Protein AF-A0A528D815-F1 (afdb_monomer_lite)

Secondary structure (DSSP, 8-state):
--B-S-EEEE-TTTTTS-EE-SS-EEEEETTHHHHHHHHHTT--S-----------SSSS-EEEEEEEEE-TTS-EEEEEEE--S----

Structure (mmCIF, N/CA/C/O backbone):
data_AF-A0A528D815-F1
#
_entry.id   AF-A0A528D815-F1
#
loop_
_atom_site.group_PDB
_atom_site.id
_atom_site.type_symbol
_atom_site.label_atom_id
_atom_site.label_alt_id
_atom_site.label_comp_id
_atom_site.label_asym_id
_atom_site.label_entity_id
_atom_site.label_seq_id
_atom_site.pdbx_PDB_ins_code
_atom_site.Cartn_x
_atom_site.Cartn_y
_atom_site.Cartn_z
_atom_site.occupancy
_atom_site.B_iso_or_equiv
_atom_site.auth_seq_id
_atom_site.auth_comp_id
_atom_site.auth_asym_id
_atom_site.auth_atom_id
_atom_site.pdbx_PDB_model_num
ATOM 1 N N . GLN A 1 1 ? 5.210 -14.369 -4.790 1.00 50.09 1 GLN A N 1
ATOM 2 C CA . GLN A 1 1 ? 6.261 -13.724 -3.978 1.00 50.09 1 GLN A CA 1
ATOM 3 C C . GLN A 1 1 ? 5.608 -12.686 -3.075 1.00 50.09 1 GLN A C 1
ATOM 5 O O . GLN A 1 1 ? 4.743 -11.961 -3.553 1.00 50.09 1 GLN A O 1
ATOM 10 N N . ILE A 1 2 ? 5.934 -12.682 -1.780 1.00 46.41 2 ILE A N 1
ATOM 11 C CA . ILE A 1 2 ? 5.420 -11.702 -0.810 1.00 46.41 2 ILE A CA 1
ATOM 12 C C . ILE A 1 2 ? 6.427 -10.549 -0.757 1.00 46.41 2 ILE A C 1
ATOM 14 O O . ILE A 1 2 ? 7.625 -10.785 -0.609 1.00 46.41 2 ILE A O 1
ATOM 18 N N . LEU A 1 3 ? 5.953 -9.315 -0.900 1.00 54.41 3 LEU A N 1
ATOM 19 C CA . LEU A 1 3 ? 6.733 -8.102 -0.716 1.00 54.41 3 LEU A CA 1
ATOM 20 C C . LEU A 1 3 ? 6.889 -7.854 0.789 1.00 54.41 3 LEU A C 1
ATOM 22 O O . LEU A 1 3 ? 6.066 -7.191 1.415 1.00 54.41 3 LEU A O 1
ATOM 26 N N . THR A 1 4 ? 7.933 -8.430 1.374 1.00 56.09 4 THR A N 1
ATOM 27 C CA . THR A 1 4 ? 8.414 -8.086 2.716 1.00 56.09 4 THR A CA 1
ATOM 28 C C . THR A 1 4 ? 9.825 -7.535 2.569 1.00 56.09 4 THR A C 1
ATOM 30 O O . THR A 1 4 ? 10.769 -8.294 2.361 1.00 56.09 4 THR A O 1
ATOM 33 N N . GLY A 1 5 ? 9.978 -6.215 2.609 1.00 67.31 5 GLY A N 1
ATOM 34 C CA . GLY A 1 5 ? 11.274 -5.564 2.437 1.00 67.31 5 GLY A CA 1
ATOM 35 C C . GLY A 1 5 ? 11.208 -4.077 2.753 1.00 67.31 5 GLY A C 1
ATOM 36 O O . GLY A 1 5 ? 10.128 -3.489 2.776 1.00 67.31 5 GLY A O 1
ATOM 37 N N . ASN A 1 6 ? 12.367 -3.470 3.006 1.00 77.50 6 ASN A N 1
ATOM 38 C CA . ASN A 1 6 ? 12.464 -2.031 3.218 1.00 77.50 6 ASN A CA 1
ATOM 39 C C . ASN A 1 6 ? 12.165 -1.306 1.899 1.00 77.50 6 ASN A C 1
ATOM 41 O O . ASN A 1 6 ? 12.893 -1.441 0.913 1.00 77.50 6 ASN A O 1
ATOM 45 N N . VAL A 1 7 ? 11.074 -0.549 1.889 1.00 81.62 7 VAL A N 1
ATOM 46 C CA . VAL A 1 7 ? 10.649 0.270 0.755 1.00 81.62 7 VAL A CA 1
ATOM 47 C C . VAL A 1 7 ? 11.232 1.671 0.927 1.00 81.62 7 VAL A C 1
ATOM 49 O O . VAL A 1 7 ? 11.160 2.246 2.011 1.00 81.62 7 VAL A O 1
ATOM 52 N N . GLN A 1 8 ? 11.832 2.214 -0.130 1.00 84.81 8 GLN A N 1
ATOM 53 C CA . GLN A 1 8 ? 12.371 3.574 -0.150 1.00 84.81 8 GLN A CA 1
ATOM 54 C C . GLN A 1 8 ? 11.263 4.616 -0.311 1.00 84.81 8 GLN A C 1
ATOM 56 O O . GLN A 1 8 ? 11.300 5.660 0.336 1.00 84.81 8 GLN A O 1
ATOM 61 N N . SER A 1 9 ? 10.290 4.343 -1.181 1.00 87.50 9 SER A N 1
ATOM 62 C CA . SER A 1 9 ? 9.152 5.227 -1.427 1.00 87.50 9 SER A CA 1
ATOM 63 C C . SER A 1 9 ? 7.910 4.437 -1.847 1.00 87.50 9 SER A C 1
ATOM 65 O O . SER A 1 9 ? 8.007 3.382 -2.477 1.00 87.50 9 SER A O 1
ATOM 67 N N . LEU A 1 10 ? 6.740 4.953 -1.469 1.00 88.81 10 LEU A N 1
ATOM 68 C CA . LEU A 1 10 ? 5.415 4.447 -1.833 1.00 88.81 10 LEU A CA 1
ATOM 69 C C . LEU A 1 10 ? 4.643 5.558 -2.545 1.00 88.81 10 LEU A C 1
ATOM 71 O O . LEU A 1 10 ? 4.871 6.740 -2.270 1.00 88.81 10 LEU A O 1
ATOM 75 N N . ALA A 1 11 ? 3.698 5.186 -3.406 1.00 88.38 11 ALA A N 1
ATOM 76 C CA . ALA A 1 11 ? 2.745 6.147 -3.942 1.00 88.38 11 ALA A CA 1
ATOM 77 C C . ALA A 1 11 ? 1.945 6.837 -2.808 1.00 88.38 11 ALA A C 1
ATOM 79 O O . ALA A 1 11 ? 1.645 6.205 -1.786 1.00 88.38 11 ALA A O 1
ATOM 80 N N . PRO A 1 12 ? 1.578 8.123 -2.969 1.00 89.00 12 PRO A N 1
ATOM 81 C CA . PRO A 1 12 ? 0.705 8.822 -2.025 1.00 89.00 12 PRO A CA 1
ATOM 82 C C . PRO A 1 12 ? -0.624 8.083 -1.817 1.00 89.00 12 PRO A C 1
ATOM 84 O O . PRO A 1 12 ? -1.107 7.411 -2.726 1.00 89.00 12 PRO A O 1
ATOM 87 N N . GLY A 1 13 ? -1.228 8.190 -0.631 1.00 90.12 13 GLY A N 1
ATOM 88 C CA . GLY A 1 13 ? -2.518 7.550 -0.342 1.00 90.12 13 GLY A CA 1
ATOM 89 C C . GLY A 1 13 ? -2.455 6.074 0.065 1.00 90.12 13 GLY A C 1
ATOM 90 O O . GLY A 1 13 ? -3.361 5.596 0.745 1.00 90.12 13 GLY A O 1
ATOM 91 N N . VAL A 1 14 ? -1.378 5.350 -0.265 1.00 90.56 14 VAL A N 1
ATOM 92 C CA . VAL A 1 14 ? -1.288 3.891 -0.047 1.00 90.56 14 VAL A CA 1
ATOM 93 C C . VAL A 1 14 ? -1.486 3.498 1.418 1.00 90.56 14 VAL A C 1
ATOM 95 O O . VAL A 1 14 ? -2.192 2.541 1.705 1.00 90.56 14 VAL A O 1
ATOM 98 N N . ILE A 1 15 ? -0.896 4.243 2.355 1.00 91.31 15 ILE A N 1
ATOM 99 C CA . ILE A 1 15 ? -0.970 3.949 3.800 1.00 91.31 15 ILE A CA 1
ATOM 100 C C . ILE A 1 15 ? -2.093 4.706 4.524 1.00 91.31 15 ILE A C 1
ATOM 102 O O . ILE A 1 15 ? -2.215 4.631 5.751 1.00 91.31 15 ILE A O 1
ATOM 106 N N . GLU A 1 16 ? -2.884 5.489 3.794 1.00 91.50 16 GLU A N 1
ATOM 107 C CA . GLU A 1 16 ? -3.962 6.293 4.373 1.00 91.50 16 GLU A CA 1
ATOM 108 C C . GLU A 1 16 ? -5.186 5.417 4.654 1.00 91.50 16 GLU A C 1
ATOM 110 O O . GLU A 1 16 ? -5.805 5.539 5.714 1.00 91.50 16 GLU A O 1
ATOM 115 N N . THR A 1 17 ? -5.454 4.455 3.769 1.00 88.94 17 THR A N 1
ATOM 116 C CA . THR A 1 17 ? -6.592 3.535 3.869 1.00 88.94 17 THR A CA 1
ATOM 117 C C . THR A 1 17 ? -6.153 2.181 4.427 1.00 88.94 17 THR A C 1
ATOM 119 O O . THR A 1 17 ? -5.138 1.628 4.016 1.00 88.94 17 THR A O 1
ATOM 122 N N . GLU A 1 18 ? -6.909 1.650 5.388 1.00 93.25 18 GLU A N 1
ATOM 123 C CA . GLU A 1 18 ? -6.700 0.302 5.925 1.00 93.25 18 GLU A CA 1
ATOM 124 C C . GLU A 1 18 ? -7.402 -0.751 5.057 1.00 93.25 18 GLU A C 1
ATOM 126 O O . GLU A 1 18 ? -8.450 -0.485 4.468 1.00 93.25 18 GLU A O 1
ATOM 131 N N . GLY A 1 19 ? -6.846 -1.963 5.004 1.00 94.00 19 GLY A N 1
ATOM 132 C CA . GLY A 1 19 ? -7.368 -3.055 4.191 1.00 94.00 19 GLY A CA 1
ATOM 133 C C . GLY A 1 19 ? -6.622 -3.211 2.868 1.00 94.00 19 GLY A C 1
ATOM 134 O O . GLY A 1 19 ? -5.454 -2.845 2.745 1.00 94.00 19 GLY A O 1
ATOM 135 N N . TRP A 1 20 ? -7.269 -3.843 1.892 1.00 94.62 20 TRP A N 1
ATOM 136 C CA . TRP A 1 20 ? -6.669 -4.075 0.580 1.00 94.62 20 TRP A CA 1
ATOM 137 C C . TRP A 1 20 ? -6.628 -2.790 -0.247 1.00 94.62 20 TRP A C 1
ATOM 139 O O . TRP A 1 20 ? -7.623 -2.072 -0.330 1.00 94.62 20 TRP A O 1
ATOM 149 N N . THR A 1 21 ? -5.503 -2.540 -0.916 1.00 92.00 21 THR A N 1
ATOM 150 C CA . THR A 1 21 ? -5.407 -1.496 -1.941 1.00 92.00 21 THR A CA 1
ATOM 151 C C . THR A 1 21 ? -6.363 -1.817 -3.087 1.00 92.00 21 THR A C 1
ATOM 153 O O . THR A 1 21 ? -6.341 -2.929 -3.617 1.00 92.00 21 THR A O 1
ATOM 156 N N . THR A 1 22 ? -7.187 -0.850 -3.484 1.00 90.50 22 THR A N 1
ATOM 157 C CA . THR A 1 22 ? -8.190 -1.027 -4.546 1.00 90.50 22 THR A CA 1
ATOM 158 C C . THR A 1 22 ? -7.586 -1.015 -5.946 1.00 90.50 22 THR A C 1
ATOM 160 O O . THR A 1 22 ? -8.146 -1.613 -6.859 1.00 90.50 22 THR A O 1
ATOM 163 N N . GLU A 1 23 ? -6.441 -0.355 -6.107 1.00 90.12 23 GLU A N 1
ATOM 164 C CA . GLU A 1 23 ? -5.709 -0.235 -7.364 1.00 90.12 23 GLU A CA 1
ATOM 165 C C . GLU A 1 23 ? -4.225 -0.556 -7.1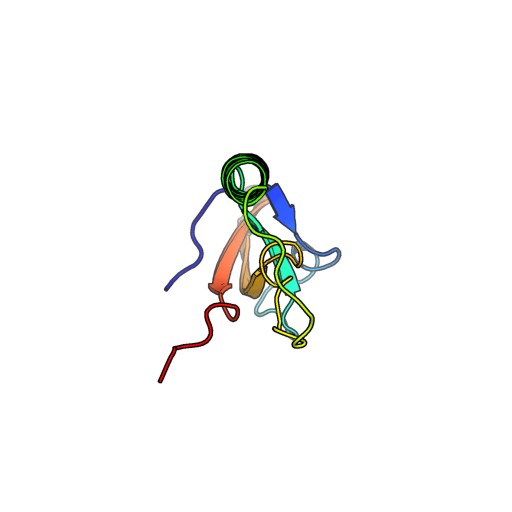39 1.00 90.12 23 GLU A C 1
ATOM 167 O O . GLU A 1 23 ? -3.721 -0.378 -6.021 1.00 90.12 23 GLU A O 1
ATOM 172 N N . PRO A 1 24 ? -3.509 -1.032 -8.174 1.00 90.44 24 PRO A N 1
ATOM 173 C CA . PRO A 1 24 ? -2.062 -1.155 -8.119 1.00 90.44 24 PRO A CA 1
ATOM 174 C C . PRO A 1 24 ? -1.393 0.181 -7.811 1.00 90.44 24 PRO A C 1
ATOM 176 O O . PRO A 1 24 ? -1.757 1.208 -8.380 1.00 90.44 24 PRO A O 1
ATOM 179 N N . PHE A 1 25 ? -0.373 0.157 -6.961 1.00 89.19 25 PHE A N 1
ATOM 180 C CA . PHE A 1 25 ? 0.415 1.341 -6.636 1.00 89.19 25 PHE A CA 1
ATOM 181 C C . PHE A 1 25 ? 1.889 1.126 -6.955 1.00 89.19 25 PHE A C 1
ATOM 183 O O . PHE A 1 25 ? 2.411 0.017 -6.819 1.00 89.19 25 PHE A O 1
ATOM 190 N N . SER A 1 26 ? 2.564 2.209 -7.336 1.00 89.00 26 SER A N 1
ATOM 191 C CA . SER A 1 26 ? 4.002 2.190 -7.583 1.00 89.00 26 SER A CA 1
ATOM 192 C C . SER A 1 26 ? 4.800 2.319 -6.284 1.00 89.00 26 SER A C 1
ATOM 194 O O . SER A 1 26 ? 4.410 3.044 -5.362 1.00 89.00 26 SER A O 1
ATOM 196 N N . TYR A 1 27 ? 5.940 1.642 -6.216 1.00 87.00 27 TYR A N 1
ATOM 197 C CA . TYR A 1 27 ? 6.873 1.705 -5.098 1.00 87.00 27 TYR A CA 1
ATOM 198 C C . TYR A 1 27 ? 8.326 1.544 -5.567 1.00 87.00 27 TYR A C 1
ATOM 200 O O . TYR A 1 27 ? 8.595 1.058 -6.664 1.00 87.00 27 TYR A O 1
ATOM 208 N N . GLN A 1 28 ? 9.278 1.955 -4.730 1.00 85.25 28 GLN A N 1
ATOM 209 C CA . GLN A 1 28 ? 10.714 1.772 -4.978 1.00 85.25 28 GLN A CA 1
ATOM 210 C C . GLN A 1 28 ? 11.359 0.998 -3.836 1.00 85.25 28 GLN A C 1
ATOM 212 O O . GLN A 1 28 ? 11.119 1.298 -2.663 1.00 85.25 28 GLN A O 1
ATOM 217 N N . ARG A 1 29 ? 12.209 0.019 -4.151 1.00 82.44 29 ARG A N 1
ATOM 218 C CA . ARG A 1 29 ? 12.932 -0.755 -3.134 1.00 82.44 29 ARG A CA 1
ATOM 219 C C . ARG A 1 29 ? 14.168 0.010 -2.669 1.00 82.44 29 ARG A C 1
ATOM 221 O O . ARG A 1 29 ? 14.867 0.633 -3.463 1.00 82.44 29 ARG A O 1
ATOM 228 N N . PHE A 1 30 ? 14.462 -0.045 -1.370 1.00 81.50 30 PHE A N 1
ATOM 229 C CA . PHE A 1 30 ? 15.683 0.567 -0.849 1.00 81.50 30 PHE A CA 1
ATOM 230 C C . PHE A 1 30 ? 16.924 -0.140 -1.416 1.00 81.50 30 PHE A C 1
ATOM 232 O O . PHE A 1 30 ? 17.010 -1.365 -1.373 1.00 81.50 30 PHE A O 1
ATOM 239 N N . GLY A 1 31 ? 17.879 0.633 -1.944 1.00 77.50 31 GLY A N 1
ATOM 240 C CA . GLY A 1 31 ? 19.117 0.121 -2.552 1.00 77.50 31 GLY A CA 1
ATOM 241 C C . GLY A 1 31 ? 19.024 -0.216 -4.046 1.00 77.50 31 GLY A C 1
ATOM 242 O O . GLY A 1 31 ? 20.042 -0.516 -4.663 1.00 77.50 31 GLY A O 1
ATOM 243 N N . GLU A 1 32 ? 17.842 -0.121 -4.658 1.00 72.06 32 GLU A N 1
ATOM 244 C CA . GLU A 1 32 ? 17.667 -0.410 -6.086 1.00 72.06 32 GLU A CA 1
ATOM 245 C C . GLU A 1 32 ? 18.221 0.691 -6.993 1.00 72.06 32 GLU A C 1
ATOM 247 O O . GLU A 1 32 ? 18.919 0.391 -7.954 1.00 72.06 32 GLU A O 1
ATOM 252 N N . GLY A 1 33 ? 18.027 1.968 -6.644 1.00 68.62 33 GLY A N 1
ATOM 253 C CA . GLY A 1 33 ? 18.519 3.079 -7.469 1.00 68.62 33 GLY A CA 1
ATOM 254 C C . GLY A 1 33 ? 20.047 3.124 -7.632 1.00 68.62 33 GLY A C 1
ATOM 255 O O . GLY A 1 33 ? 20.550 3.661 -8.616 1.00 68.62 33 GLY A O 1
ATOM 256 N N . GLU A 1 34 ? 20.805 2.553 -6.691 1.00 68.75 34 GLU A N 1
ATOM 257 C CA . GLU A 1 34 ? 22.257 2.370 -6.832 1.00 68.75 34 GLU A CA 1
ATOM 258 C C . GLU A 1 34 ? 22.581 1.174 -7.735 1.00 68.75 34 GLU A C 1
ATOM 260 O O . GLU A 1 34 ? 23.440 1.276 -8.612 1.00 68.75 34 GLU A O 1
ATOM 265 N N . LEU A 1 35 ? 21.844 0.071 -7.578 1.00 65.81 35 LEU A N 1
ATOM 266 C CA . LEU A 1 35 ? 21.959 -1.115 -8.423 1.00 65.81 35 LEU A CA 1
ATOM 267 C C . LEU A 1 35 ? 21.659 -0.802 -9.896 1.00 65.81 35 LEU A C 1
ATOM 269 O O . LEU A 1 35 ? 22.396 -1.248 -10.775 1.00 65.81 35 LEU A O 1
ATOM 273 N N . ASP A 1 36 ? 20.628 -0.004 -10.172 1.00 65.19 36 ASP A N 1
ATOM 274 C CA . ASP A 1 36 ? 20.273 0.409 -11.530 1.00 65.19 36 ASP A CA 1
ATOM 275 C C . ASP A 1 36 ? 21.299 1.359 -12.135 1.00 65.19 36 ASP A C 1
ATOM 277 O O . ASP A 1 36 ? 21.635 1.212 -13.310 1.00 65.19 36 ASP A O 1
ATOM 281 N N . ARG A 1 37 ? 21.878 2.278 -11.350 1.00 67.12 37 ARG A N 1
ATOM 282 C CA . ARG A 1 37 ? 23.000 3.121 -11.807 1.00 67.12 37 ARG A CA 1
ATOM 283 C C . ARG A 1 37 ? 24.242 2.302 -12.146 1.00 67.12 37 ARG A C 1
ATOM 285 O O . ARG A 1 37 ? 24.886 2.561 -13.159 1.00 67.12 37 ARG A O 1
ATOM 292 N N . LEU A 1 38 ? 24.568 1.300 -11.329 1.00 67.31 38 LEU A N 1
ATOM 293 C CA . LEU A 1 38 ? 25.674 0.376 -11.596 1.00 67.31 38 LEU A CA 1
ATOM 294 C C . LEU A 1 38 ? 25.429 -0.440 -12.876 1.00 67.31 38 LEU A C 1
ATOM 296 O O . LEU A 1 38 ? 26.359 -0.664 -13.648 1.00 67.31 38 LEU A O 1
ATOM 300 N N . ARG A 1 39 ? 24.179 -0.853 -13.129 1.00 65.12 39 ARG A N 1
ATOM 301 C CA . ARG A 1 39 ? 23.785 -1.574 -14.351 1.00 65.12 39 ARG A CA 1
ATOM 302 C C . ARG A 1 39 ? 23.813 -0.689 -15.596 1.00 65.12 39 ARG A C 1
ATOM 304 O O . ARG A 1 39 ? 24.322 -1.114 -16.628 1.00 65.12 39 ARG A O 1
ATOM 311 N N . SER A 1 40 ? 23.297 0.533 -15.504 1.00 63.34 40 SER A N 1
ATOM 312 C CA . SER A 1 40 ? 23.248 1.479 -16.628 1.00 63.34 40 SER A CA 1
ATOM 313 C C . SER A 1 40 ? 24.631 2.028 -16.994 1.00 63.34 40 SER A C 1
ATOM 315 O O . SER A 1 40 ? 24.921 2.175 -18.177 1.00 63.34 40 SER A O 1
ATOM 317 N N . GLY A 1 41 ? 25.539 2.199 -16.026 1.00 60.19 41 GLY A N 1
ATOM 318 C CA . GLY A 1 41 ? 26.940 2.553 -16.290 1.00 60.19 41 GLY A CA 1
ATOM 319 C C . GLY A 1 41 ? 27.750 1.480 -17.037 1.00 60.19 41 GLY A C 1
ATOM 320 O O . GLY A 1 41 ? 28.783 1.794 -17.622 1.00 60.19 41 GLY A O 1
ATOM 321 N N . ALA A 1 42 ? 27.291 0.224 -17.059 1.00 58.59 42 ALA A N 1
ATOM 322 C CA . ALA A 1 42 ? 27.922 -0.858 -17.820 1.00 58.59 42 ALA A CA 1
ATOM 323 C C . ALA A 1 42 ? 27.388 -0.993 -19.262 1.00 58.59 42 ALA A C 1
ATOM 325 O O . ALA A 1 42 ? 27.992 -1.701 -20.067 1.00 58.59 42 ALA A O 1
ATOM 326 N N . ALA A 1 43 ? 26.274 -0.330 -19.600 1.00 56.22 43 ALA A N 1
ATOM 327 C CA . ALA A 1 43 ? 25.602 -0.461 -20.896 1.00 56.22 43 ALA A CA 1
ATOM 328 C C . ALA A 1 43 ? 26.117 0.514 -21.977 1.00 56.22 43 ALA A C 1
ATOM 330 O O . ALA A 1 43 ? 25.693 0.425 -23.128 1.00 56.22 43 ALA A O 1
ATOM 331 N N . ASP A 1 44 ? 27.058 1.403 -21.650 1.00 55.28 44 ASP A N 1
ATOM 332 C CA . ASP A 1 44 ? 27.497 2.496 -22.534 1.00 55.28 44 ASP A CA 1
ATOM 333 C C . ASP A 1 44 ? 28.506 2.072 -23.629 1.00 55.28 44 ASP A C 1
ATOM 335 O O . ASP A 1 44 ? 29.377 2.836 -24.040 1.00 55.28 44 ASP A O 1
ATOM 339 N N . GLN A 1 45 ? 28.431 0.824 -24.110 1.00 54.81 45 GLN A N 1
ATOM 340 C CA . GLN A 1 45 ? 29.309 0.305 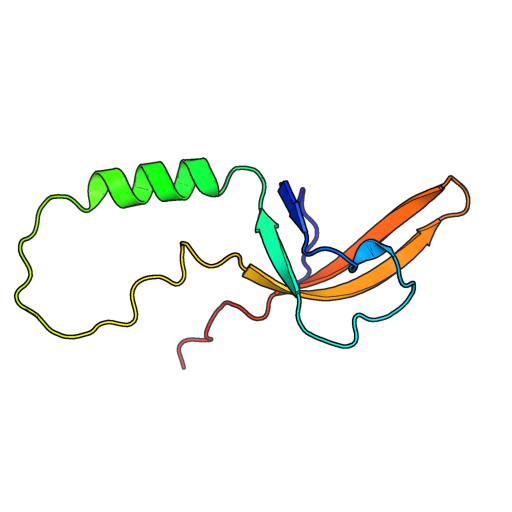-25.170 1.00 54.81 45 GLN A CA 1
ATOM 341 C C . GLN A 1 45 ? 28.589 -0.617 -26.166 1.00 54.81 45 GLN A C 1
ATOM 343 O O . GLN A 1 45 ? 29.050 -1.720 -26.435 1.00 54.81 45 GLN A O 1
ATOM 348 N N . THR A 1 46 ? 27.482 -0.175 -26.769 1.00 48.16 46 THR A N 1
ATOM 349 C CA . THR A 1 46 ? 27.139 -0.629 -28.135 1.00 48.16 46 THR A CA 1
ATOM 350 C C . THR A 1 46 ? 26.216 0.375 -28.828 1.00 48.16 46 THR A C 1
ATOM 352 O O . THR A 1 46 ? 25.134 0.643 -28.311 1.00 48.16 46 THR A O 1
ATOM 355 N N . PRO A 1 47 ? 26.570 0.926 -30.003 1.00 50.59 47 PRO A N 1
ATOM 356 C CA . PRO A 1 47 ? 25.631 1.720 -30.783 1.00 50.59 47 PRO A CA 1
ATOM 357 C C . PRO A 1 47 ? 24.638 0.767 -31.463 1.00 50.59 47 PRO A C 1
ATOM 359 O O . PRO A 1 47 ? 25.007 0.062 -32.401 1.00 50.59 47 PRO A O 1
ATOM 362 N N . GLN A 1 48 ? 23.387 0.721 -30.998 1.00 48.12 48 GLN A N 1
ATOM 363 C CA . GLN A 1 48 ? 22.313 -0.004 -31.681 1.00 48.12 48 GLN A CA 1
ATOM 364 C C . GLN A 1 48 ? 21.371 0.968 -32.392 1.00 48.12 48 GLN A C 1
ATOM 366 O O . GLN A 1 48 ? 20.617 1.732 -31.793 1.00 48.12 48 GLN A O 1
ATOM 371 N N . THR A 1 49 ? 21.478 0.919 -33.719 1.00 45.38 49 THR A N 1
ATOM 372 C CA . THR A 1 49 ? 20.477 1.296 -34.715 1.00 45.38 49 THR A CA 1
ATOM 373 C C . THR A 1 49 ? 19.079 0.854 -34.304 1.00 45.38 49 THR A C 1
ATOM 375 O O . THR A 1 49 ? 18.896 -0.249 -33.796 1.00 45.38 49 THR A O 1
ATOM 378 N N . GLY A 1 50 ? 18.118 1.746 -34.543 1.00 52.19 50 GLY A N 1
ATOM 379 C CA . GLY A 1 50 ? 16.772 1.681 -34.002 1.00 52.19 50 GLY A CA 1
ATOM 380 C C . GLY A 1 50 ? 16.031 0.372 -34.236 1.00 52.19 50 GLY A C 1
ATOM 381 O O . GLY A 1 50 ? 15.888 -0.072 -35.364 1.00 52.19 50 GLY A O 1
ATOM 382 N N . GLU A 1 51 ? 15.473 -0.132 -33.145 1.00 40.78 51 GLU A N 1
ATOM 383 C CA . GLU A 1 51 ? 14.235 -0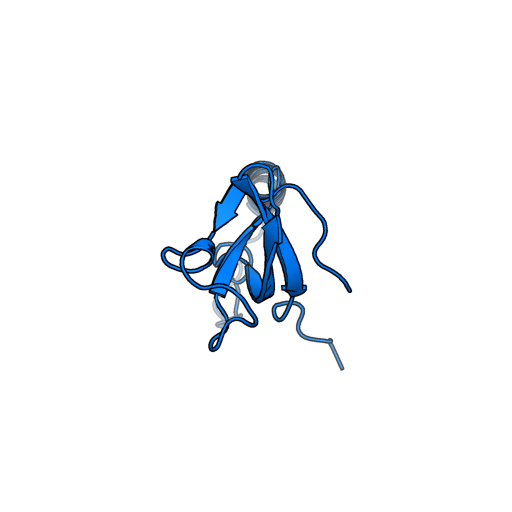.896 -33.058 1.00 40.78 51 GLU A CA 1
ATOM 384 C C . GLU A 1 51 ? 13.692 -0.622 -31.651 1.00 40.78 51 GLU A C 1
ATOM 386 O O . GLU A 1 51 ? 14.417 -0.718 -30.658 1.00 40.78 51 GLU A O 1
ATOM 391 N N . THR A 1 52 ? 12.442 -0.168 -31.570 1.00 45.53 52 THR A N 1
ATOM 392 C CA . THR A 1 52 ? 11.766 0.249 -30.335 1.00 45.53 52 THR A CA 1
ATOM 393 C C . THR A 1 52 ? 11.571 -0.956 -29.414 1.00 45.53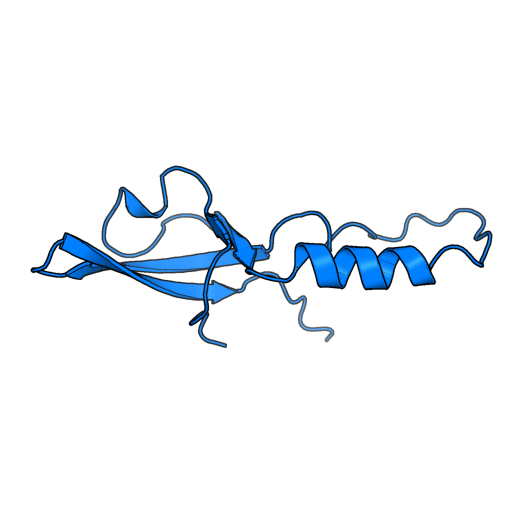 52 THR A C 1
ATOM 395 O O . THR A 1 52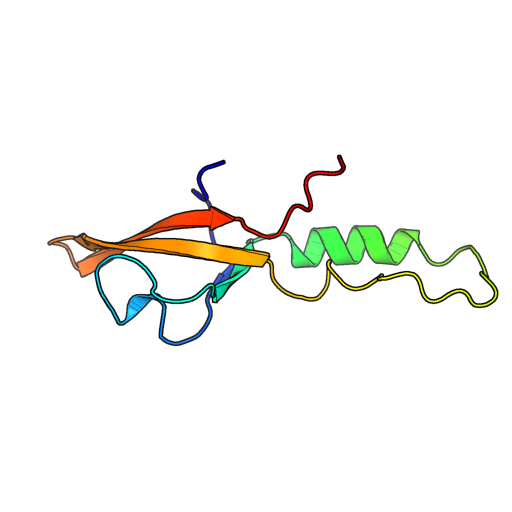 ? 10.521 -1.588 -29.394 1.00 45.53 52 THR A O 1
ATOM 398 N N . SER A 1 53 ? 12.615 -1.290 -28.663 1.00 44.38 53 SER A N 1
ATOM 399 C CA . SER A 1 53 ? 12.565 -2.245 -27.562 1.00 44.38 53 SER A CA 1
ATOM 400 C C . SER A 1 53 ? 11.847 -1.581 -26.381 1.00 44.38 53 SER A C 1
ATOM 402 O O . SER A 1 53 ? 12.061 -0.387 -26.155 1.00 44.38 53 SER A O 1
ATOM 404 N N . PRO A 1 54 ? 11.007 -2.293 -25.606 1.00 46.31 54 PRO A N 1
ATOM 405 C CA . PRO A 1 54 ? 10.338 -1.743 -24.430 1.00 46.31 54 PRO A CA 1
ATOM 406 C C . PRO A 1 54 ? 11.357 -1.614 -23.285 1.00 46.31 54 PRO A C 1
ATOM 408 O O . PRO A 1 54 ? 11.311 -2.325 -22.291 1.00 46.31 54 PRO A O 1
ATOM 411 N N . GLN A 1 55 ? 12.349 -0.746 -23.451 1.00 46.09 55 GLN A N 1
ATOM 412 C CA . GLN A 1 55 ? 13.386 -0.468 -22.467 1.00 46.09 55 GLN A CA 1
ATOM 413 C C . GLN A 1 55 ? 13.036 0.837 -21.761 1.00 46.09 55 GLN A C 1
ATOM 415 O O . GLN A 1 55 ? 13.333 1.905 -22.273 1.00 46.09 55 GLN A O 1
ATOM 420 N N . SER A 1 56 ? 12.334 0.710 -20.633 1.00 45.84 56 SER A N 1
ATOM 421 C CA . SER A 1 56 ? 12.427 1.576 -19.439 1.00 45.84 56 SER A CA 1
ATOM 422 C C . SER A 1 56 ? 11.483 1.025 -18.353 1.00 45.84 56 SER A C 1
ATOM 424 O O . SER A 1 56 ? 10.654 1.750 -17.806 1.00 45.84 56 SER A O 1
ATOM 426 N N . GLU A 1 57 ? 11.535 -0.282 -18.065 1.00 50.28 57 GLU A N 1
ATOM 427 C CA . GLU A 1 57 ? 10.861 -0.854 -16.880 1.00 50.28 57 GLU A CA 1
ATOM 428 C C . GLU A 1 57 ? 11.702 -0.677 -15.606 1.00 50.28 57 GLU A C 1
ATOM 430 O O . GLU A 1 57 ? 11.137 -0.605 -14.527 1.00 50.28 57 GLU A O 1
ATOM 435 N N . GLY A 1 58 ? 13.027 -0.493 -15.716 1.00 44.97 58 GLY A N 1
ATOM 436 C CA . GLY A 1 58 ? 13.895 -0.208 -14.559 1.00 44.97 58 GLY A CA 1
ATOM 437 C C . GLY A 1 58 ? 13.759 1.212 -13.991 1.00 44.97 58 GLY A C 1
ATOM 438 O O . GLY A 1 58 ? 14.100 1.459 -12.846 1.00 44.97 58 GLY A O 1
ATOM 439 N N . GLU A 1 59 ? 13.221 2.167 -14.757 1.00 50.09 59 GLU A N 1
ATOM 440 C CA . GLU A 1 59 ? 13.007 3.542 -14.266 1.00 50.09 59 GLU A CA 1
ATOM 441 C C . GLU A 1 59 ? 11.595 3.777 -13.717 1.00 50.09 59 GLU A C 1
ATOM 443 O O . GLU A 1 59 ? 11.354 4.737 -12.980 1.00 50.09 59 GLU A O 1
ATOM 448 N N . LYS A 1 60 ? 10.641 2.914 -14.073 1.00 60.06 60 LYS A N 1
ATOM 449 C CA . LYS A 1 60 ? 9.257 3.005 -13.611 1.00 60.06 60 LYS A CA 1
ATOM 450 C C . LYS A 1 60 ? 9.145 2.115 -12.385 1.00 60.06 60 LYS A C 1
ATOM 452 O O . LYS A 1 60 ? 9.192 0.903 -12.519 1.00 60.06 60 LYS A O 1
ATOM 457 N N . GLY A 1 61 ? 9.046 2.724 -11.203 1.00 68.75 61 GLY A N 1
ATOM 458 C CA . GLY A 1 61 ? 8.945 1.993 -9.937 1.00 68.75 61 GLY A CA 1
ATOM 459 C C . GLY A 1 61 ? 7.980 0.805 -10.016 1.00 68.75 61 GLY A C 1
ATOM 460 O O . GLY A 1 61 ? 6.957 0.865 -10.698 1.00 68.75 61 GLY A O 1
ATOM 461 N N . HIS A 1 62 ? 8.330 -0.273 -9.320 1.00 82.81 62 HIS A N 1
ATOM 462 C CA . HIS A 1 62 ? 7.566 -1.518 -9.278 1.00 82.81 62 HIS A CA 1
ATOM 463 C C . HIS A 1 62 ? 6.108 -1.272 -8.914 1.00 82.81 62 HIS A C 1
ATOM 465 O O . HIS A 1 62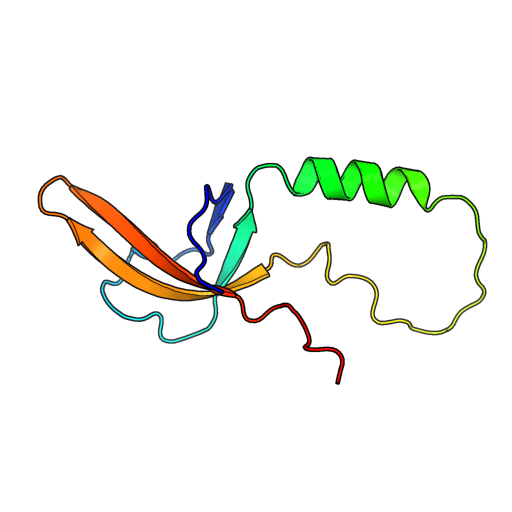 ? 5.817 -0.418 -8.080 1.00 82.81 62 HIS A O 1
ATOM 471 N N . ASN A 1 63 ? 5.190 -2.056 -9.473 1.00 87.81 63 ASN A N 1
ATOM 472 C CA . ASN A 1 63 ? 3.770 -1.963 -9.141 1.00 87.81 63 ASN A CA 1
ATOM 473 C C . ASN A 1 63 ? 3.352 -3.118 -8.233 1.00 87.81 63 ASN A C 1
ATOM 475 O O . ASN A 1 63 ? 3.734 -4.258 -8.468 1.00 87.81 63 ASN A O 1
ATOM 479 N N . ALA A 1 64 ? 2.534 -2.849 -7.218 1.00 90.38 64 ALA A N 1
ATOM 480 C CA . ALA A 1 64 ? 2.069 -3.866 -6.278 1.00 90.38 64 ALA A CA 1
ATOM 481 C C . ALA A 1 64 ? 0.592 -3.695 -5.896 1.00 90.38 64 ALA A C 1
ATOM 483 O O . ALA A 1 64 ? 0.031 -2.607 -5.988 1.00 90.38 64 ALA A O 1
ATOM 484 N N . ILE A 1 65 ? -0.018 -4.783 -5.418 1.00 91.31 65 ILE A N 1
ATOM 485 C CA . ILE A 1 65 ? -1.251 -4.775 -4.607 1.00 91.31 65 ILE A CA 1
ATOM 486 C C . ILE A 1 65 ? -0.865 -5.172 -3.190 1.00 91.31 65 ILE A C 1
ATOM 488 O O . ILE A 1 65 ? -0.037 -6.068 -3.027 1.00 91.31 65 ILE A O 1
ATOM 492 N N . ALA A 1 66 ? -1.462 -4.564 -2.166 1.00 91.81 66 ALA A N 1
ATOM 493 C CA . ALA A 1 66 ? -1.127 -4.879 -0.783 1.00 91.81 66 ALA A CA 1
ATOM 494 C C . ALA A 1 66 ? -2.304 -4.841 0.186 1.00 91.81 66 ALA A C 1
ATOM 496 O O . ALA A 1 66 ? -3.333 -4.224 -0.072 1.00 91.81 66 ALA A O 1
ATOM 497 N N . LEU A 1 67 ? -2.104 -5.498 1.327 1.00 93.00 67 LEU A N 1
ATOM 498 C CA . LEU A 1 67 ? -2.915 -5.367 2.527 1.00 93.00 67 LEU A CA 1
ATOM 499 C C . LEU A 1 67 ? -2.222 -4.409 3.501 1.00 93.00 67 LEU A C 1
ATOM 501 O O . LEU A 1 67 ? -1.075 -4.643 3.889 1.00 93.00 67 LEU A O 1
ATOM 505 N N . VAL A 1 68 ? -2.932 -3.362 3.908 1.00 93.19 68 VAL A N 1
ATOM 506 C CA . VAL A 1 68 ? -2.504 -2.378 4.903 1.00 93.19 68 VAL A CA 1
ATOM 507 C C . VAL A 1 68 ? -3.146 -2.716 6.241 1.00 93.19 68 VAL A C 1
ATOM 509 O O . VAL A 1 68 ? -4.369 -2.792 6.345 1.00 93.19 68 VAL A O 1
ATOM 512 N N . LEU A 1 69 ? -2.322 -2.906 7.268 1.00 93.19 69 LEU A N 1
ATOM 513 C CA . LEU A 1 69 ? -2.737 -3.231 8.629 1.00 93.19 69 LEU A CA 1
ATOM 514 C C . LEU A 1 69 ? -2.265 -2.138 9.583 1.00 93.19 69 LEU A C 1
ATOM 516 O O . LEU A 1 69 ? -1.074 -1.814 9.619 1.00 93.19 69 LEU A O 1
ATOM 520 N N . ARG A 1 70 ? -3.180 -1.598 10.392 1.00 94.06 70 ARG A N 1
ATOM 521 C CA . ARG A 1 70 ? -2.835 -0.670 11.474 1.00 94.06 70 ARG A CA 1
ATOM 522 C C . ARG A 1 70 ? -2.684 -1.449 12.775 1.00 94.06 70 ARG A C 1
ATOM 524 O O . ARG A 1 70 ? -3.581 -2.174 13.193 1.00 94.06 70 ARG A O 1
ATOM 531 N N . LEU A 1 71 ? -1.532 -1.312 13.420 1.00 94.25 71 LEU A N 1
ATOM 532 C CA . LEU A 1 71 ? -1.248 -1.974 14.688 1.00 94.25 71 LEU A CA 1
ATOM 533 C C . LEU A 1 71 ? -1.598 -1.048 15.869 1.00 94.25 71 LEU A C 1
ATOM 535 O O . LEU A 1 71 ? -1.504 0.175 15.735 1.00 94.25 71 LEU A O 1
ATOM 539 N N . PRO A 1 72 ? -1.942 -1.593 17.055 1.00 95.38 72 PRO A N 1
ATOM 540 C CA . PRO A 1 72 ? -2.323 -0.786 18.223 1.00 95.38 72 PRO A CA 1
ATOM 541 C C . PRO A 1 72 ? -1.247 0.195 18.710 1.00 95.38 72 PRO A C 1
ATOM 543 O O . PRO A 1 72 ? -1.548 1.134 19.439 1.00 95.38 72 PRO A O 1
ATOM 546 N N . ASN A 1 73 ? 0.013 -0.013 18.321 1.00 95.00 73 ASN A N 1
ATOM 547 C CA . ASN A 1 73 ? 1.157 0.819 18.686 1.00 95.00 73 ASN A CA 1
ATOM 548 C C . ASN A 1 73 ? 1.508 1.868 17.615 1.00 95.00 73 ASN A C 1
ATOM 550 O O . ASN A 1 73 ? 2.673 2.235 17.474 1.00 95.00 73 ASN A O 1
ATOM 554 N N . GLN A 1 74 ? 0.516 2.323 16.843 1.00 91.81 74 GLN A N 1
ATOM 555 C CA . GLN A 1 74 ? 0.652 3.341 15.792 1.00 91.81 74 GLN A CA 1
ATOM 556 C C . GLN A 1 74 ? 1.506 2.916 14.579 1.00 91.81 74 GLN A C 1
ATOM 558 O O . GLN A 1 74 ? 1.648 3.688 13.632 1.00 91.81 74 GLN A O 1
ATOM 563 N N . MET A 1 75 ? 2.042 1.691 14.559 1.00 93.81 75 MET A N 1
ATOM 564 C CA . MET A 1 75 ? 2.760 1.154 13.403 1.00 93.81 75 MET A CA 1
ATOM 565 C C . MET A 1 75 ? 1.788 0.760 12.287 1.00 93.81 75 MET A C 1
ATOM 567 O O . MET A 1 75 ? 0.653 0.350 12.539 1.00 93.81 75 MET A O 1
ATOM 571 N N . ILE A 1 76 ? 2.264 0.833 11.047 1.00 91.44 76 ILE A N 1
ATOM 572 C CA . ILE A 1 76 ? 1.547 0.354 9.865 1.00 91.44 76 ILE A CA 1
ATOM 573 C C . ILE A 1 76 ? 2.374 -0.774 9.256 1.00 91.44 76 ILE A C 1
ATOM 575 O O . ILE A 1 76 ? 3.565 -0.604 9.001 1.00 91.44 76 ILE A O 1
ATOM 579 N N . MET A 1 77 ? 1.745 -1.926 9.040 1.00 90.31 77 MET A N 1
ATOM 580 C CA . MET A 1 77 ? 2.335 -3.048 8.319 1.00 90.31 77 MET A CA 1
ATOM 581 C C . MET A 1 77 ? 1.683 -3.145 6.945 1.00 90.31 77 MET A C 1
ATOM 583 O O . MET A 1 77 ? 0.462 -3.067 6.829 1.00 90.31 77 MET A O 1
ATOM 587 N N . LEU A 1 78 ? 2.500 -3.326 5.912 1.00 91.00 78 LEU A N 1
ATOM 588 C CA . LEU A 1 78 ? 2.039 -3.439 4.538 1.00 91.00 78 LEU A CA 1
ATOM 589 C C . LEU A 1 78 ? 2.569 -4.742 3.945 1.00 91.00 78 LEU A C 1
ATOM 591 O O . LEU A 1 78 ? 3.775 -4.978 3.942 1.00 91.00 78 LEU A O 1
ATOM 595 N N . VAL A 1 79 ? 1.660 -5.603 3.491 1.00 89.44 79 VAL A N 1
ATOM 596 C CA . VAL A 1 79 ? 1.992 -6.916 2.925 1.00 89.44 79 VAL A CA 1
ATOM 597 C C . VAL A 1 79 ? 1.523 -6.938 1.481 1.00 89.44 79 VAL A C 1
ATOM 599 O O . VAL A 1 79 ? 0.326 -7.029 1.214 1.00 89.44 79 VAL A O 1
ATOM 602 N N . GLY A 1 80 ? 2.472 -6.800 0.555 1.00 87.00 80 GLY A N 1
ATOM 603 C CA . GLY A 1 80 ? 2.192 -6.658 -0.872 1.00 87.00 80 GLY A CA 1
ATOM 604 C C . GLY A 1 80 ? 2.539 -7.880 -1.712 1.00 87.00 80 GLY A C 1
ATOM 605 O O . GLY A 1 80 ? 3.301 -8.747 -1.294 1.00 87.00 80 GLY A O 1
ATOM 606 N N . ARG A 1 81 ? 2.020 -7.926 -2.935 1.00 86.31 81 ARG A N 1
ATOM 607 C CA . ARG A 1 81 ? 2.507 -8.760 -4.036 1.00 86.31 81 ARG A CA 1
ATOM 608 C C . ARG A 1 81 ? 2.902 -7.836 -5.182 1.00 86.31 81 ARG A C 1
ATOM 610 O O . ARG A 1 81 ? 2.106 -6.990 -5.579 1.00 86.31 81 ARG A O 1
ATOM 617 N N . ASP A 1 82 ? 4.096 -8.052 -5.719 1.00 86.19 82 ASP A N 1
ATOM 618 C CA . ASP A 1 82 ? 4.578 -7.380 -6.925 1.00 86.19 82 ASP A CA 1
ATOM 619 C C . ASP A 1 82 ? 3.834 -7.879 -8.178 1.00 86.19 82 ASP A C 1
ATOM 621 O O . ASP A 1 82 ? 3.553 -9.077 -8.309 1.00 86.19 82 ASP A O 1
ATOM 625 N N . LEU A 1 83 ? 3.496 -6.954 -9.070 1.00 82.38 83 LEU A N 1
ATOM 626 C CA . LEU A 1 83 ? 2.844 -7.188 -10.358 1.00 82.38 83 LEU A CA 1
ATOM 627 C C . LEU A 1 83 ? 3.811 -7.025 -11.546 1.00 82.38 83 LEU A C 1
ATOM 629 O O . LEU A 1 83 ? 3.399 -7.248 -12.680 1.00 82.38 83 LEU A O 1
ATOM 633 N N . GLY A 1 84 ? 5.048 -6.585 -11.300 1.00 66.94 84 GLY A N 1
ATOM 634 C CA . GLY A 1 84 ? 5.991 -6.072 -12.294 1.00 66.94 84 GLY A CA 1
ATOM 635 C C . GLY A 1 84 ? 7.079 -7.030 -12.780 1.00 66.94 84 GLY A C 1
ATOM 636 O O . GLY A 1 84 ? 7.967 -6.586 -13.496 1.00 66.94 84 GLY A O 1
ATOM 637 N N . GLU A 1 85 ? 7.029 -8.325 -12.468 1.00 56.25 85 GLU A N 1
ATOM 638 C CA . GLU A 1 85 ? 7.775 -9.295 -13.279 1.00 56.25 85 GLU A CA 1
ATOM 639 C C . GLU A 1 85 ? 6.822 -9.826 -14.357 1.00 56.25 85 GLU A C 1
ATOM 641 O O . GLU A 1 85 ? 5.902 -10.578 -14.016 1.00 56.25 85 GLU A O 1
ATOM 646 N N . PRO A 1 86 ? 6.973 -9.455 -15.648 1.00 51.81 86 PRO A N 1
ATOM 647 C CA . PRO A 1 86 ? 6.365 -10.244 -16.705 1.00 51.81 86 PRO A CA 1
ATOM 648 C C . PRO A 1 86 ? 6.902 -11.665 -16.538 1.00 51.81 86 PRO A C 1
ATOM 650 O O . PRO A 1 86 ? 8.099 -11.902 -16.716 1.00 51.81 86 PRO A O 1
ATOM 653 N N . GLU A 1 87 ? 6.040 -12.613 -16.161 1.00 45.31 87 GLU A N 1
ATOM 654 C CA . GLU A 1 87 ? 6.370 -14.023 -16.321 1.00 45.31 87 GLU A CA 1
ATOM 655 C C . GLU A 1 87 ? 6.664 -14.198 -17.812 1.00 45.31 87 GLU A C 1
ATOM 657 O O . GLU A 1 87 ? 5.765 -14.124 -18.650 1.00 45.31 87 GLU A O 1
ATOM 662 N N . ARG A 1 88 ? 7.955 -14.305 -18.156 1.00 46.31 88 ARG A N 1
ATOM 663 C CA . ARG A 1 88 ? 8.396 -14.710 -19.487 1.00 46.31 88 ARG A CA 1
ATOM 664 C C . ARG A 1 88 ? 7.871 -16.131 -19.695 1.00 46.31 88 ARG A C 1
ATOM 666 O O . ARG A 1 88 ? 8.555 -17.085 -19.329 1.00 46.31 88 ARG A O 1
ATOM 673 N N . PHE A 1 89 ? 6.657 -16.252 -20.217 1.00 43.78 89 PHE A N 1
ATOM 674 C CA . PHE A 1 89 ? 6.140 -17.475 -20.819 1.00 43.78 89 PHE A CA 1
ATOM 675 C C . PHE A 1 89 ? 6.330 -17.421 -22.328 1.00 43.78 89 PHE A C 1
ATOM 677 O O . PHE A 1 89 ? 6.077 -16.345 -22.918 1.00 43.78 89 PHE A O 1
#

Radius of gyration: 16.51 Å; chains: 1; bounding box: 38×26×53 Å

pLDDT: mean 73.48, std 18.29, range [40.78, 95.38]

Foldseek 3Di:
DKPDAAWPDWDPPPQVDAFKDPDKTFTHGPPLVVVVVVVVVVVPPDDDDDDDDVPDLSVGGWIWIWGWDQDPVRDIDIIIDTPSDPPPD

Sequence (89 aa):
QILTGNVQSLAPGVIETEGWTTEPFSYQRFGEGELDRLRSGAADQTPQTGETSPQSEGEKGHNAIALVLRLPNQMIMLVGRDLGEPERF